Protein AF-A0A7S1TTM9-F1 (afdb_monomer_lite)

InterPro domains:
  IPR051961 Fungal Secondary Metabolite Dioxygenase [PTHR37563] (50-118)

Radius of gyration: 30.24 Å; chains: 1; bounding box: 105×33×77 Å

Foldseek 3Di:
DDDDDDDDDDDDDDDDDDDDPPPLPPPFPWDDDPPDIDTPDSQVPHDDDDDDDPPDDDDDDPPDDDDDDDDPDPDDDDDWDADDDDLQDDDCPPQVDFDWQVLVVPPDPVVSSRPRDDDCPVVLVVVQVVCVVVVHHRVVGTDPDPSQVPQDADPVRDDDD

Structure (mmCIF, N/CA/C/O backbone):
data_AF-A0A7S1TTM9-F1
#
_entry.id   AF-A0A7S1TTM9-F1
#
loop_
_atom_site.group_PDB
_atom_site.id
_atom_site.type_symbol
_atom_site.label_atom_id
_atom_site.label_alt_id
_atom_site.label_comp_id
_atom_site.label_asym_id
_atom_site.label_entity_id
_atom_site.label_seq_id
_atom_site.pdbx_PDB_ins_code
_atom_site.Cartn_x
_atom_site.Cartn_y
_atom_site.Cartn_z
_atom_site.occupancy
_atom_site.B_iso_or_equiv
_atom_site.auth_seq_id
_atom_site.auth_comp_id
_atom_site.auth_asym_id
_atom_site.auth_atom_id
_atom_site.pdbx_PDB_model_num
ATOM 1 N N . PRO A 1 1 ? -80.275 -12.929 53.225 1.00 68.44 1 PRO A N 1
ATOM 2 C CA . PRO A 1 1 ? -78.811 -13.013 53.046 1.00 68.44 1 PRO A CA 1
ATOM 3 C C . PRO A 1 1 ? -78.390 -12.108 51.892 1.00 68.44 1 PRO A C 1
ATOM 5 O O . PRO A 1 1 ? -78.822 -12.324 50.763 1.00 68.44 1 PRO A O 1
ATOM 8 N N . GLU A 1 2 ? -77.620 -11.072 52.197 1.00 61.22 2 GLU A N 1
ATOM 9 C CA . GLU A 1 2 ? -76.889 -10.329 51.171 1.00 61.22 2 GLU A CA 1
ATOM 10 C C . GLU A 1 2 ? -75.692 -11.190 50.722 1.00 61.22 2 GLU A C 1
ATOM 12 O O . GLU A 1 2 ? -75.196 -11.982 51.532 1.00 61.22 2 GLU A O 1
ATOM 17 N N . PRO A 1 3 ? -75.275 -11.132 49.446 1.00 71.00 3 PRO A N 1
ATOM 18 C CA . PRO A 1 3 ? -74.069 -11.820 49.002 1.00 71.00 3 PRO A CA 1
ATOM 19 C C . PRO A 1 3 ? -72.838 -11.159 49.631 1.00 71.00 3 PRO A C 1
ATOM 21 O O . PRO A 1 3 ? -72.759 -9.933 49.705 1.00 71.00 3 PRO A O 1
ATOM 24 N N . GLU A 1 4 ? -71.874 -11.966 50.069 1.00 72.56 4 GLU A N 1
ATOM 25 C CA . GLU A 1 4 ? -70.564 -11.450 50.472 1.00 72.56 4 GLU A CA 1
ATOM 26 C C . GLU A 1 4 ? -69.846 -10.872 49.236 1.00 72.56 4 GLU A C 1
ATOM 28 O O . GLU A 1 4 ? -69.983 -11.432 48.143 1.00 72.56 4 GLU A O 1
ATOM 33 N N . PRO A 1 5 ? -69.125 -9.741 49.363 1.00 76.06 5 PRO A N 1
ATOM 34 C CA . PRO A 1 5 ? -68.394 -9.161 48.243 1.00 76.06 5 PRO A CA 1
ATOM 35 C C . PRO A 1 5 ? -67.261 -10.096 47.804 1.00 76.06 5 PRO A C 1
ATOM 37 O O . PRO A 1 5 ? -66.549 -10.656 48.639 1.00 76.06 5 PRO A O 1
ATOM 40 N N . GLU A 1 6 ? -67.082 -10.247 46.492 1.00 76.81 6 GLU A N 1
ATOM 41 C CA . GLU A 1 6 ? -65.945 -10.989 45.941 1.00 76.81 6 GLU A CA 1
ATOM 42 C C . GLU A 1 6 ? -64.623 -10.297 46.336 1.00 76.81 6 GLU A C 1
ATOM 44 O O . GLU A 1 6 ? -64.571 -9.063 46.374 1.00 76.81 6 GLU A O 1
ATOM 49 N N . PRO A 1 7 ? -63.560 -11.057 46.663 1.00 79.19 7 PRO A N 1
ATOM 50 C CA . PRO A 1 7 ? -62.276 -10.474 47.033 1.00 79.19 7 PRO A CA 1
ATOM 51 C C . PRO A 1 7 ? -61.666 -9.716 45.849 1.00 79.19 7 PRO A C 1
ATOM 53 O O . PRO A 1 7 ? -61.678 -10.204 44.718 1.00 79.19 7 PRO A O 1
ATOM 56 N N . GLU A 1 8 ? -61.106 -8.535 46.116 1.00 78.94 8 GLU A N 1
ATOM 57 C CA . GLU A 1 8 ? -60.380 -7.770 45.099 1.00 78.94 8 GLU A CA 1
ATOM 58 C C . GLU A 1 8 ? -59.175 -8.580 44.576 1.00 78.94 8 GLU A C 1
ATOM 60 O O . GLU A 1 8 ? -58.522 -9.278 45.359 1.00 78.94 8 GLU A O 1
ATOM 65 N N . PRO A 1 9 ? -58.873 -8.523 43.264 1.00 80.25 9 PRO A N 1
ATOM 66 C CA . PRO A 1 9 ? -57.737 -9.242 42.699 1.00 80.25 9 PRO A CA 1
ATOM 67 C C . PRO A 1 9 ? -56.421 -8.711 43.276 1.00 80.25 9 PRO A C 1
ATOM 69 O O . PRO A 1 9 ? -56.233 -7.499 43.401 1.00 80.25 9 PRO A O 1
ATOM 72 N N . GLU A 1 10 ? -55.494 -9.617 43.595 1.00 80.94 10 GLU A N 1
ATOM 73 C CA . GLU A 1 10 ? -54.149 -9.233 44.032 1.00 80.94 10 GLU A CA 1
ATOM 74 C C . GLU A 1 10 ? -53.449 -8.394 42.943 1.00 80.94 10 GLU A C 1
ATOM 76 O O . GLU A 1 10 ? -53.606 -8.684 41.752 1.00 80.94 10 GLU A O 1
ATOM 81 N N . PRO A 1 11 ? -52.692 -7.344 43.317 1.00 81.25 11 PRO A N 1
ATOM 82 C CA . PRO A 1 11 ? -51.995 -6.506 42.349 1.00 81.25 11 PRO A CA 1
ATOM 83 C C . PRO A 1 11 ? -50.950 -7.322 41.580 1.00 81.25 11 PRO A C 1
ATOM 85 O O . PRO A 1 11 ? -50.212 -8.114 42.170 1.00 81.25 11 PRO A O 1
ATOM 88 N N . GLU A 1 12 ? -50.863 -7.103 40.266 1.00 82.75 12 GLU A N 1
ATOM 89 C CA . GLU A 1 12 ? -49.827 -7.729 39.441 1.00 82.75 12 GLU A CA 1
ATOM 90 C C . GLU A 1 12 ? -48.425 -7.356 39.965 1.00 82.75 12 GLU A C 1
ATOM 92 O O . GLU A 1 12 ? -48.208 -6.208 40.369 1.00 82.75 12 GLU A O 1
ATOM 97 N N . PRO A 1 13 ? -47.465 -8.301 39.986 1.00 82.19 13 PRO A N 1
ATOM 98 C CA . PRO A 1 13 ? -46.118 -8.025 40.469 1.00 82.19 13 PRO A CA 1
ATOM 99 C C . PRO A 1 13 ? -45.440 -6.964 39.596 1.00 82.19 13 PRO A C 1
ATOM 101 O O . PRO A 1 13 ? -45.492 -7.036 38.367 1.00 82.19 13 PRO A O 1
ATOM 104 N N . GLU A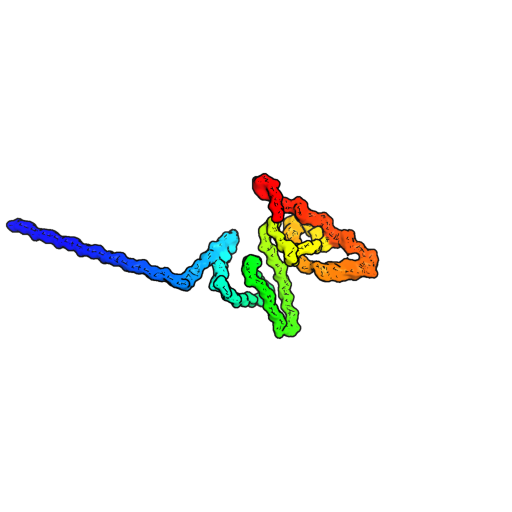 1 14 ? -44.774 -5.996 40.233 1.00 83.00 14 GLU A N 1
ATOM 105 C CA . GLU A 1 14 ? -44.004 -4.979 39.514 1.00 83.00 14 GLU A CA 1
ATOM 106 C C . GLU A 1 14 ? -42.938 -5.643 38.616 1.00 83.00 14 GLU A C 1
ATOM 108 O O . GLU A 1 14 ? -42.308 -6.623 39.033 1.00 83.00 14 GLU A O 1
ATOM 113 N N . PRO A 1 15 ? -42.723 -5.144 37.384 1.00 82.06 15 PRO A N 1
ATOM 114 C CA . PRO A 1 15 ? -41.737 -5.718 36.477 1.00 82.06 15 PRO A CA 1
ATOM 115 C C . PRO A 1 15 ? -40.327 -5.599 37.067 1.00 82.06 15 PRO A C 1
ATOM 117 O O . PRO A 1 15 ? -39.949 -4.544 37.579 1.00 82.06 15 PRO A O 1
ATOM 120 N N . GLU A 1 16 ? -39.535 -6.670 36.960 1.00 81.19 16 GLU A N 1
ATOM 121 C CA . GLU A 1 16 ? -38.135 -6.647 37.394 1.00 81.19 16 GLU A CA 1
ATOM 122 C C . GLU A 1 16 ? -37.363 -5.519 36.675 1.00 81.19 16 GLU A C 1
ATOM 124 O O . GLU A 1 16 ? -37.568 -5.303 35.475 1.00 81.19 16 GLU A O 1
ATOM 129 N N . PRO A 1 17 ? -36.477 -4.788 37.379 1.00 80.00 17 PRO A N 1
ATOM 130 C CA . PRO A 1 17 ? -35.718 -3.699 36.776 1.00 80.00 17 PRO A CA 1
ATOM 131 C C . PRO A 1 17 ? -34.806 -4.225 35.662 1.00 80.00 17 PRO A C 1
ATOM 133 O O . PRO A 1 17 ? -34.130 -5.242 35.830 1.00 80.00 17 PRO A O 1
ATOM 136 N N . GLU A 1 18 ? -34.751 -3.508 34.533 1.00 77.50 18 GLU A N 1
ATOM 137 C CA . GLU A 1 18 ? -33.845 -3.864 33.438 1.00 77.50 18 GLU A CA 1
ATOM 138 C C . GLU A 1 18 ? -32.383 -3.911 33.930 1.00 77.50 18 GLU A C 1
ATOM 140 O O . GLU A 1 18 ? -31.965 -3.048 34.710 1.00 77.50 18 GLU A O 1
ATOM 145 N N . PRO A 1 19 ? -31.585 -4.906 33.498 1.00 78.81 19 PRO A N 1
ATOM 146 C CA . PRO A 1 19 ? -30.208 -5.047 33.949 1.00 78.81 19 PRO A CA 1
ATOM 147 C C . PRO A 1 19 ? -29.342 -3.877 33.467 1.00 78.81 19 PRO A C 1
ATOM 149 O O . PRO A 1 19 ? -29.345 -3.535 32.283 1.00 78.81 19 PRO A O 1
ATOM 152 N N . ASP A 1 20 ? -28.555 -3.315 34.389 1.00 71.31 20 ASP A N 1
ATOM 153 C CA . ASP A 1 20 ? -27.622 -2.210 34.134 1.00 71.31 20 ASP A CA 1
ATOM 154 C C . ASP A 1 20 ? -26.726 -2.505 32.905 1.00 71.31 20 ASP A C 1
ATOM 156 O O . ASP A 1 20 ? -26.136 -3.593 32.821 1.00 71.31 20 ASP A O 1
ATOM 160 N N . PRO A 1 21 ? -26.590 -1.576 31.937 1.00 65.19 21 PRO A N 1
ATOM 161 C CA . PRO A 1 21 ? -25.805 -1.817 30.732 1.00 65.19 21 PRO A CA 1
ATOM 162 C C . PRO A 1 21 ? -24.316 -1.978 31.067 1.00 65.19 21 PRO A C 1
ATOM 164 O O . PRO A 1 21 ? -23.676 -1.047 31.556 1.00 65.19 21 PRO A O 1
ATOM 167 N N . ASP A 1 22 ? -23.748 -3.152 30.756 1.00 70.50 22 ASP A N 1
ATOM 168 C CA . ASP A 1 22 ? -22.344 -3.484 31.045 1.00 70.50 22 ASP A CA 1
ATOM 169 C C . ASP A 1 22 ? -21.385 -2.382 30.540 1.00 70.50 22 ASP A C 1
ATOM 171 O O . ASP A 1 22 ? -21.287 -2.164 29.327 1.00 70.50 22 ASP A O 1
ATOM 175 N N . PRO A 1 23 ? -20.607 -1.717 31.418 1.00 55.72 23 PRO A N 1
ATOM 176 C CA . PRO A 1 23 ? -19.653 -0.687 31.004 1.00 55.72 23 PRO A CA 1
ATOM 177 C C . PRO A 1 23 ? -18.505 -1.236 30.134 1.00 55.72 23 PRO A C 1
ATOM 179 O O . PRO A 1 23 ? -17.774 -0.458 29.517 1.00 55.72 23 PRO A O 1
ATOM 182 N N . ASN A 1 24 ? -18.343 -2.562 30.042 1.00 55.22 24 ASN A N 1
ATOM 183 C CA . ASN A 1 24 ? -17.426 -3.238 29.122 1.00 55.22 24 ASN A CA 1
ATOM 184 C C . ASN A 1 24 ? -18.083 -3.696 27.807 1.00 55.22 24 ASN A C 1
ATOM 186 O O . ASN A 1 24 ? -17.401 -4.338 26.996 1.00 55.22 24 ASN A O 1
ATOM 190 N N . ALA A 1 25 ? -19.337 -3.314 27.533 1.00 57.03 25 ALA A N 1
ATOM 191 C CA . ALA A 1 25 ? -20.037 -3.534 26.266 1.00 57.03 25 ALA A CA 1
ATOM 192 C C . ALA A 1 25 ? -19.438 -2.691 25.117 1.00 57.03 25 ALA A C 1
ATOM 194 O O . ALA A 1 25 ? -20.083 -1.829 24.516 1.00 57.03 25 ALA A O 1
ATOM 195 N N . ARG A 1 26 ? -18.165 -2.951 24.787 1.00 59.31 26 ARG A N 1
ATOM 196 C CA . ARG A 1 26 ? -17.429 -2.350 23.667 1.00 59.31 26 ARG A CA 1
ATOM 197 C C . ARG A 1 26 ? -18.239 -2.547 22.385 1.00 59.31 26 ARG A C 1
ATOM 199 O O . ARG A 1 26 ? -18.414 -3.682 21.937 1.00 59.31 26 ARG A O 1
ATOM 206 N N . ILE A 1 27 ? -18.712 -1.439 21.809 1.00 54.94 27 ILE A N 1
ATOM 207 C CA . ILE A 1 27 ? -19.613 -1.407 20.648 1.00 54.94 27 ILE A CA 1
ATOM 208 C C . ILE A 1 27 ? -19.019 -2.242 19.506 1.00 54.94 27 ILE A C 1
ATOM 210 O O . ILE A 1 27 ? -18.059 -1.835 18.847 1.00 54.94 27 ILE A O 1
ATOM 214 N N . ARG A 1 28 ? -19.603 -3.420 19.252 1.00 57.72 28 ARG A N 1
ATOM 215 C CA . ARG A 1 28 ? -19.193 -4.317 18.163 1.00 57.72 28 ARG A CA 1
ATOM 216 C C . ARG A 1 28 ? -19.752 -3.825 16.833 1.00 57.72 28 ARG A C 1
ATOM 218 O O . ARG A 1 28 ? -20.687 -4.411 16.288 1.00 57.72 28 ARG A O 1
ATOM 225 N N . ILE A 1 29 ? -19.171 -2.747 16.308 1.00 60.53 29 ILE A N 1
ATOM 226 C CA . ILE A 1 29 ? -19.452 -2.281 14.946 1.00 60.53 29 ILE A CA 1
ATOM 227 C C . ILE A 1 29 ? -19.057 -3.414 13.990 1.00 60.53 29 ILE A C 1
ATOM 229 O O . ILE A 1 29 ? -17.878 -3.663 13.758 1.00 60.53 29 ILE A O 1
ATOM 233 N N . THR A 1 30 ? -20.055 -4.136 13.491 1.00 61.00 30 THR A N 1
ATOM 234 C CA . THR A 1 30 ? -19.882 -5.221 12.525 1.00 61.00 30 THR A CA 1
ATOM 235 C C . THR A 1 30 ? -20.222 -4.670 11.149 1.00 61.00 30 THR A C 1
ATOM 237 O O . THR A 1 30 ? -21.324 -4.159 10.959 1.00 61.00 30 THR A O 1
ATOM 240 N N . VAL A 1 31 ? -19.311 -4.790 10.189 1.00 63.66 31 VAL A N 1
ATOM 241 C CA . VAL A 1 31 ? -19.575 -4.476 8.781 1.00 63.66 31 VAL A CA 1
ATOM 242 C C . VAL A 1 31 ? -19.585 -5.783 7.997 1.00 63.66 31 VAL A C 1
ATOM 244 O O . VAL A 1 31 ? -18.626 -6.547 8.064 1.00 63.66 31 VAL A O 1
ATOM 247 N N . ALA A 1 32 ? -20.666 -6.052 7.269 1.00 65.06 32 ALA A N 1
ATOM 248 C CA . ALA A 1 32 ? -20.710 -7.129 6.285 1.00 65.06 32 ALA A CA 1
ATOM 249 C C . ALA A 1 32 ? -20.288 -6.581 4.914 1.00 65.06 32 ALA A C 1
ATOM 251 O O . ALA A 1 32 ? -20.741 -5.507 4.514 1.00 65.06 32 ALA A O 1
ATOM 252 N N . VAL A 1 33 ? -19.422 -7.310 4.212 1.00 62.84 33 VAL A N 1
ATOM 253 C CA . VAL A 1 33 ? -18.993 -7.027 2.837 1.00 62.84 33 VAL A CA 1
ATOM 254 C C . VAL A 1 33 ? -19.021 -8.352 2.083 1.00 62.84 33 VAL A C 1
ATOM 256 O O . VAL A 1 33 ? -18.142 -9.190 2.272 1.00 62.84 33 VAL A O 1
ATOM 259 N N . ASP A 1 34 ? -20.063 -8.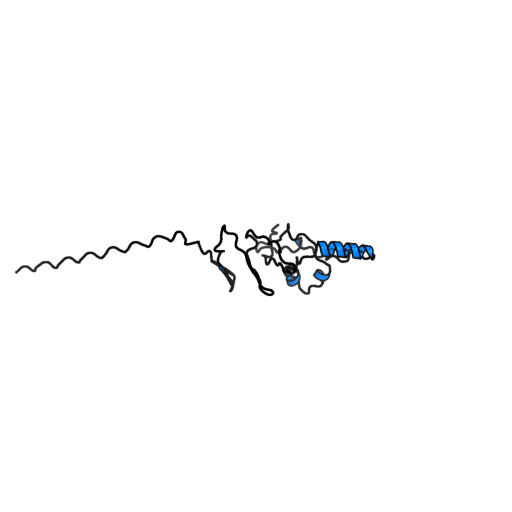560 1.280 1.00 82.81 34 ASP A N 1
ATOM 260 C CA . ASP A 1 34 ? -20.387 -9.860 0.682 1.00 82.81 34 ASP A CA 1
ATOM 261 C C . ASP A 1 34 ? -20.409 -10.967 1.766 1.00 82.81 34 ASP A C 1
ATOM 263 O O . ASP A 1 34 ? -21.000 -10.767 2.831 1.00 82.81 34 ASP A O 1
ATOM 267 N N . ASP A 1 35 ? -19.739 -12.103 1.550 1.00 82.19 35 ASP A N 1
ATOM 268 C CA . ASP A 1 35 ? -19.624 -13.193 2.536 1.00 82.19 35 ASP A CA 1
ATOM 269 C C . ASP A 1 35 ? -18.726 -12.856 3.753 1.00 82.19 35 ASP A C 1
ATOM 271 O O . ASP A 1 35 ? -18.616 -13.650 4.693 1.00 82.19 35 ASP A O 1
ATOM 275 N N . TRP A 1 36 ? -18.048 -11.700 3.764 1.00 62.28 36 TRP A N 1
ATOM 276 C CA . TRP A 1 36 ? -17.067 -11.345 4.794 1.00 62.28 36 TRP A CA 1
ATOM 277 C C . TRP A 1 36 ? -17.680 -10.523 5.926 1.00 62.28 36 TRP A C 1
ATOM 279 O O . TRP A 1 36 ? -18.135 -9.392 5.747 1.00 62.28 36 TRP A O 1
ATOM 289 N N . ARG A 1 37 ? -17.598 -11.063 7.145 1.00 69.44 37 ARG A N 1
ATOM 290 C CA . ARG A 1 37 ? -17.908 -10.353 8.390 1.00 69.44 37 ARG A CA 1
ATOM 291 C C . ARG A 1 37 ? -16.651 -9.668 8.935 1.00 69.44 37 ARG A C 1
ATOM 293 O O . ARG A 1 37 ? -15.714 -10.339 9.362 1.00 69.44 37 ARG A O 1
ATOM 300 N N . ILE A 1 38 ? -16.651 -8.338 8.965 1.00 62.91 38 ILE A N 1
ATOM 301 C CA . ILE A 1 38 ? -15.585 -7.508 9.536 1.00 62.91 38 ILE A CA 1
ATOM 302 C C . ILE A 1 38 ? -16.073 -6.941 10.875 1.00 62.91 38 ILE A C 1
ATOM 304 O O . ILE A 1 38 ? -16.779 -5.934 10.928 1.00 62.91 38 ILE A O 1
ATOM 308 N N . ASP A 1 39 ? -15.705 -7.599 11.973 1.00 66.44 39 ASP A N 1
ATOM 309 C CA . ASP A 1 39 ? -15.912 -7.081 13.328 1.00 66.44 39 ASP A CA 1
ATOM 310 C C . ASP A 1 39 ? -14.876 -5.998 13.668 1.00 66.44 39 ASP A C 1
ATOM 312 O O . ASP A 1 39 ? -13.673 -6.179 13.456 1.00 66.44 39 ASP A O 1
ATOM 316 N N . ALA A 1 40 ? -15.323 -4.880 14.245 1.00 64.12 40 ALA A N 1
ATOM 317 C CA . ALA A 1 40 ? -14.426 -3.833 14.718 1.00 64.12 40 ALA A CA 1
ATOM 318 C C . ALA A 1 40 ? -13.420 -4.362 15.751 1.00 64.12 40 ALA A C 1
ATOM 320 O O . ALA A 1 40 ? -13.747 -5.110 16.675 1.00 64.12 40 ALA A O 1
ATOM 321 N N . CYS A 1 41 ? -12.171 -3.923 15.594 1.00 63.34 41 CYS A N 1
ATOM 322 C CA . CYS A 1 41 ? -11.048 -4.317 16.431 1.00 63.34 41 CYS A CA 1
ATOM 323 C C . CYS A 1 41 ? -11.356 -4.087 17.922 1.00 63.34 41 CYS A C 1
ATOM 325 O O . CYS A 1 41 ? -11.467 -2.946 18.363 1.00 63.34 41 CYS A O 1
ATOM 327 N N . ARG A 1 42 ? -11.410 -5.158 18.729 1.00 64.31 42 ARG A N 1
ATOM 328 C CA . ARG A 1 42 ? -11.699 -5.084 20.181 1.00 64.31 42 ARG A CA 1
ATOM 329 C C . ARG A 1 42 ? -10.668 -4.307 21.016 1.00 64.31 42 ARG A C 1
ATOM 331 O O . ARG A 1 42 ? -10.824 -4.229 22.230 1.00 64.31 42 ARG A O 1
ATOM 338 N N . TRP A 1 43 ? -9.623 -3.786 20.378 1.00 63.25 43 TRP A N 1
ATOM 339 C CA . TRP A 1 43 ? -8.435 -3.143 20.941 1.00 63.25 43 TRP A CA 1
ATOM 340 C C . TRP A 1 43 ? -8.330 -1.662 20.522 1.00 63.25 43 TRP A C 1
ATOM 342 O O . TRP A 1 43 ? -7.234 -1.164 20.285 1.00 63.25 43 TRP A O 1
ATOM 352 N N . VAL A 1 44 ? -9.449 -0.940 20.374 1.00 66.12 44 VAL A N 1
ATOM 353 C CA . VAL A 1 44 ? -9.410 0.508 20.085 1.00 66.12 44 VAL A CA 1
ATOM 354 C C . VAL A 1 44 ? -8.678 1.239 21.220 1.00 66.12 44 VAL A C 1
ATOM 356 O O . VAL A 1 44 ? -9.188 1.317 22.333 1.00 66.12 44 VAL A O 1
ATOM 359 N N . GLY A 1 45 ? -7.478 1.749 20.929 1.00 67.50 45 GLY A N 1
ATOM 360 C CA . GLY A 1 45 ? -6.569 2.389 21.892 1.00 67.50 45 GLY A CA 1
ATOM 361 C C . GLY A 1 45 ? -5.398 1.508 22.359 1.00 67.50 45 GLY A C 1
ATOM 362 O O . GLY A 1 45 ? -4.362 2.044 22.747 1.00 67.50 45 GLY A O 1
ATOM 363 N N . ASP A 1 46 ? -5.510 0.181 22.250 1.00 75.88 46 ASP A N 1
ATOM 364 C CA . ASP A 1 46 ? -4.486 -0.783 22.673 1.00 75.88 46 ASP A CA 1
ATOM 365 C C . ASP A 1 46 ? -3.573 -1.209 21.502 1.00 75.88 46 ASP A C 1
ATOM 367 O O . ASP A 1 46 ? -4.009 -1.373 20.360 1.00 75.88 46 ASP A O 1
ATOM 371 N N . VAL A 1 47 ? -2.287 -1.472 21.772 1.00 80.75 47 VAL A N 1
ATOM 372 C CA . VAL A 1 47 ? -1.338 -1.945 20.743 1.00 80.75 47 VAL A CA 1
ATOM 373 C C . VAL A 1 47 ? -1.408 -3.468 20.592 1.00 80.75 47 VAL A C 1
ATOM 375 O O . VAL A 1 47 ? -0.678 -4.210 21.254 1.00 80.75 47 VAL A O 1
ATOM 378 N N . PHE A 1 48 ? -2.247 -3.944 19.672 1.00 83.06 48 PHE A N 1
ATOM 379 C CA . PHE A 1 48 ? -2.244 -5.349 19.256 1.00 83.06 48 PHE A CA 1
ATOM 380 C C . PHE A 1 48 ? -0.993 -5.704 18.428 1.00 83.06 48 PHE A C 1
ATOM 382 O O . PHE A 1 48 ? -0.493 -4.899 17.638 1.00 83.06 48 PHE A O 1
ATOM 389 N N . ARG A 1 49 ? -0.491 -6.937 18.580 1.00 86.75 49 ARG A N 1
ATOM 390 C CA . ARG A 1 49 ? 0.577 -7.508 17.746 1.00 86.75 49 ARG A CA 1
ATOM 391 C C . ARG A 1 49 ? 0.016 -8.673 16.941 1.00 86.75 49 ARG A C 1
ATOM 393 O O . ARG A 1 49 ? -0.240 -9.735 17.497 1.00 86.75 49 ARG A O 1
ATOM 400 N N . ALA A 1 50 ? -0.151 -8.471 15.639 1.00 86.69 50 ALA A N 1
ATOM 401 C CA . ALA A 1 50 ? -0.498 -9.551 14.728 1.00 86.69 50 ALA A CA 1
ATOM 402 C C . ALA A 1 50 ? 0.726 -10.447 14.484 1.00 86.69 50 ALA A C 1
ATOM 404 O O . ALA A 1 50 ? 1.770 -9.971 14.032 1.00 86.69 50 ALA A O 1
ATOM 405 N N . GLU A 1 51 ? 0.585 -11.740 14.766 1.00 87.62 51 GLU A N 1
ATOM 406 C CA . GLU A 1 51 ? 1.581 -12.766 14.458 1.00 87.62 51 GLU A CA 1
ATOM 407 C C . GLU A 1 51 ? 1.063 -13.659 13.327 1.00 87.62 51 GLU A C 1
ATOM 409 O O . GLU A 1 51 ? -0.116 -14.008 13.284 1.00 87.62 51 GLU A O 1
ATOM 414 N N . ALA A 1 52 ? 1.942 -14.015 12.389 1.00 87.00 52 ALA A N 1
ATOM 415 C CA . ALA A 1 52 ? 1.596 -14.807 11.216 1.00 87.00 52 ALA A CA 1
ATOM 416 C C . ALA A 1 52 ? 2.728 -15.778 10.866 1.00 87.00 52 ALA A C 1
ATOM 418 O O . ALA A 1 52 ? 3.901 -15.401 10.819 1.00 87.00 52 ALA A O 1
ATOM 419 N N . ARG A 1 53 ? 2.364 -17.034 10.592 1.00 87.69 53 ARG A N 1
ATOM 420 C CA . ARG A 1 53 ? 3.262 -18.035 9.999 1.00 87.69 53 ARG A CA 1
ATOM 421 C C . ARG A 1 53 ? 3.405 -17.809 8.491 1.00 87.69 53 ARG A C 1
ATOM 423 O O . ARG A 1 53 ? 2.556 -17.165 7.878 1.00 87.69 53 ARG A O 1
ATOM 430 N N . ALA A 1 54 ? 4.432 -18.394 7.875 1.00 87.44 54 ALA A N 1
ATOM 431 C CA . ALA A 1 54 ? 4.558 -18.405 6.417 1.00 87.44 54 ALA A CA 1
ATOM 432 C C . ALA A 1 54 ? 3.273 -18.950 5.755 1.00 87.44 54 ALA A C 1
ATOM 434 O O . ALA A 1 54 ? 2.721 -19.958 6.199 1.00 87.44 54 ALA A O 1
ATOM 435 N N . GLY A 1 55 ? 2.784 -18.254 4.725 1.00 87.12 55 GLY A N 1
ATOM 436 C CA . GLY A 1 55 ? 1.526 -18.569 4.038 1.00 87.12 55 GLY A CA 1
ATOM 437 C C . GLY A 1 55 ? 0.245 -18.069 4.724 1.00 87.12 55 GLY A C 1
ATOM 438 O O . GLY A 1 55 ? -0.822 -18.192 4.133 1.00 87.12 55 GLY A O 1
ATOM 439 N N . ALA A 1 56 ? 0.312 -17.490 5.929 1.00 87.94 56 ALA A N 1
ATOM 440 C CA . ALA A 1 56 ? -0.822 -16.790 6.535 1.00 87.94 56 ALA A CA 1
ATOM 441 C C . ALA A 1 56 ? -0.837 -15.303 6.136 1.00 87.94 56 ALA A C 1
ATOM 443 O O . ALA A 1 56 ? 0.216 -14.685 5.977 1.00 87.94 56 ALA A O 1
ATOM 444 N N . ALA A 1 57 ? -2.033 -14.724 6.019 1.00 86.12 57 ALA A N 1
ATOM 445 C CA . ALA A 1 57 ? -2.238 -13.301 5.754 1.00 86.12 57 ALA A CA 1
ATOM 446 C C . ALA A 1 57 ? -2.694 -12.564 7.023 1.00 86.12 57 ALA A C 1
ATOM 448 O O . ALA A 1 57 ? -3.447 -13.111 7.828 1.00 86.12 57 ALA A O 1
ATOM 449 N N . VAL A 1 58 ? -2.279 -11.303 7.170 1.00 88.00 58 VAL A N 1
ATOM 450 C CA . VAL A 1 58 ? -2.842 -10.365 8.152 1.00 88.00 58 VAL A CA 1
ATOM 451 C C . VAL A 1 58 ? -3.631 -9.322 7.372 1.00 88.00 58 VAL A C 1
ATOM 453 O O . VAL A 1 58 ? -3.040 -8.498 6.680 1.00 88.00 58 VAL A O 1
ATOM 456 N N . ILE A 1 59 ? -4.958 -9.379 7.467 1.00 86.94 59 ILE A N 1
ATOM 457 C CA . ILE A 1 59 ? -5.869 -8.420 6.831 1.00 86.94 59 ILE A CA 1
ATOM 458 C C . ILE A 1 59 ? -6.288 -7.400 7.892 1.00 86.94 59 ILE A C 1
ATOM 460 O O . ILE A 1 59 ? -6.660 -7.777 9.003 1.00 86.94 59 ILE A O 1
ATOM 464 N N . PHE A 1 60 ? -6.200 -6.113 7.565 1.00 84.25 60 PHE A N 1
ATOM 465 C CA . PHE A 1 60 ? -6.574 -5.006 8.443 1.00 84.25 60 PHE A CA 1
ATOM 466 C C . PHE A 1 60 ? -7.002 -3.794 7.606 1.00 84.25 60 PHE A C 1
ATOM 468 O O . PHE A 1 60 ? -6.629 -3.672 6.440 1.00 84.25 60 PHE A O 1
ATOM 475 N N . ASP A 1 61 ? -7.785 -2.891 8.196 1.00 84.88 61 ASP A N 1
ATOM 476 C CA . ASP A 1 61 ? -8.157 -1.631 7.550 1.00 84.88 61 ASP A CA 1
ATOM 477 C C . ASP A 1 61 ? -6.938 -0.697 7.511 1.00 84.88 61 ASP A C 1
ATOM 479 O O . ASP A 1 61 ? -6.360 -0.381 8.551 1.00 84.88 61 ASP A O 1
ATOM 483 N N . LEU A 1 62 ? -6.558 -0.234 6.317 1.00 81.38 62 LEU A N 1
ATOM 484 C CA . LEU A 1 62 ? -5.380 0.611 6.088 1.00 81.38 62 LEU A CA 1
ATOM 485 C C . LEU A 1 62 ? -5.388 1.915 6.916 1.00 81.38 62 LEU A C 1
ATOM 487 O O . LEU A 1 62 ? -4.329 2.485 7.176 1.00 81.38 62 LEU A O 1
ATOM 491 N N . ARG A 1 63 ? -6.568 2.370 7.361 1.00 77.62 63 ARG A N 1
ATOM 492 C CA . ARG A 1 63 ? -6.761 3.549 8.224 1.00 77.62 63 ARG A CA 1
ATOM 493 C C . ARG A 1 63 ? -6.380 3.296 9.687 1.00 77.62 63 ARG A C 1
ATOM 495 O O . ARG A 1 63 ? 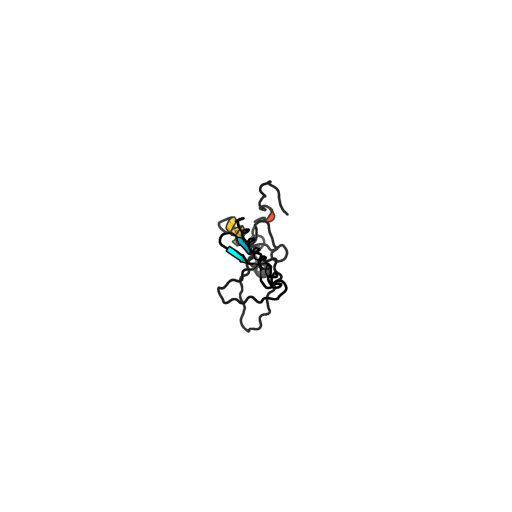-6.262 4.251 10.453 1.00 77.62 63 ARG A O 1
ATOM 502 N N . MET A 1 64 ? -6.199 2.040 10.101 1.00 82.31 64 MET A N 1
ATOM 503 C CA . MET A 1 64 ? -5.695 1.704 11.433 1.00 82.31 64 MET A CA 1
ATOM 504 C C . MET A 1 64 ? -4.234 2.140 11.565 1.00 82.31 64 MET A C 1
ATOM 506 O O . MET A 1 64 ? -3.404 1.849 10.701 1.00 82.31 64 MET A O 1
ATOM 510 N N . LEU A 1 65 ? -3.892 2.793 12.679 1.00 82.00 65 LEU A N 1
ATOM 511 C CA . LEU A 1 65 ? -2.509 3.152 12.982 1.00 82.00 65 LEU A CA 1
ATOM 512 C C . LEU A 1 65 ? -1.677 1.876 13.187 1.00 82.00 65 LEU A C 1
ATOM 514 O O . LEU A 1 65 ? -1.818 1.182 14.193 1.00 82.00 65 LEU A O 1
ATOM 518 N N . HIS A 1 66 ? -0.804 1.574 12.229 1.00 86.88 66 HIS A N 1
ATOM 519 C CA . HIS A 1 66 ? -0.006 0.352 12.187 1.00 86.88 66 HIS A CA 1
ATOM 520 C C . HIS A 1 66 ? 1.459 0.666 11.854 1.00 86.88 66 HIS A C 1
ATOM 522 O O . HIS A 1 66 ? 1.781 1.721 11.312 1.00 86.88 66 HIS A O 1
ATOM 528 N N . ARG A 1 67 ? 2.374 -0.252 12.193 1.00 85.44 67 ARG A N 1
ATOM 529 C CA . ARG A 1 67 ? 3.786 -0.189 11.781 1.00 85.44 67 ARG A CA 1
ATOM 530 C C . ARG A 1 67 ? 4.441 -1.564 11.807 1.00 85.44 67 ARG A C 1
ATOM 532 O O . ARG A 1 67 ? 4.077 -2.415 12.617 1.00 85.44 67 ARG A O 1
ATOM 539 N N . GLY A 1 68 ? 5.475 -1.752 10.991 1.00 87.06 68 GLY A N 1
ATOM 540 C CA . GLY A 1 68 ? 6.342 -2.924 11.086 1.00 87.06 68 GLY A CA 1
ATOM 541 C C . GLY A 1 68 ? 7.118 -2.949 12.409 1.00 87.06 68 GLY A C 1
ATOM 542 O O . GLY A 1 68 ? 7.791 -1.983 12.766 1.00 87.06 68 GLY A O 1
ATOM 543 N N . GLY A 1 69 ? 7.058 -4.066 13.137 1.00 87.00 69 GLY A N 1
ATOM 544 C CA . GLY A 1 69 ? 7.924 -4.302 14.297 1.00 87.00 69 GLY A CA 1
ATOM 545 C C . GLY A 1 69 ? 9.361 -4.631 13.877 1.00 87.00 69 GLY A C 1
ATOM 546 O O . GLY A 1 69 ? 9.573 -5.292 12.854 1.00 87.00 69 GLY A O 1
ATOM 547 N N . ALA A 1 70 ? 10.351 -4.216 14.672 1.00 87.69 70 ALA A N 1
ATOM 548 C CA . ALA A 1 70 ? 11.762 -4.526 14.428 1.00 87.69 70 ALA A CA 1
ATOM 549 C C . ALA A 1 70 ? 12.005 -6.046 14.346 1.00 87.69 70 ALA A C 1
ATOM 551 O O . ALA A 1 70 ? 11.496 -6.807 15.172 1.00 87.69 70 ALA A O 1
ATOM 552 N N . ASN A 1 71 ? 12.793 -6.493 13.365 1.00 90.31 71 ASN A N 1
ATOM 553 C CA . ASN A 1 71 ? 13.256 -7.878 13.311 1.00 90.31 71 ASN A CA 1
ATOM 554 C C . ASN A 1 71 ? 14.420 -8.055 14.298 1.00 90.31 71 ASN A C 1
ATOM 556 O O . ASN A 1 71 ? 15.425 -7.358 14.186 1.00 90.31 71 ASN A O 1
ATOM 560 N N . LYS A 1 72 ? 14.273 -8.972 15.259 1.00 90.94 72 LYS A N 1
ATOM 561 C CA . LYS A 1 72 ? 15.305 -9.317 16.254 1.00 90.94 72 LYS A CA 1
ATOM 562 C C . LYS A 1 72 ? 15.968 -10.679 15.996 1.00 90.94 72 LYS A C 1
ATOM 564 O O . LYS A 1 72 ? 16.727 -11.148 16.836 1.00 90.94 72 LYS A O 1
ATOM 569 N N . SER A 1 73 ? 15.656 -11.327 14.874 1.00 90.19 73 SER A N 1
ATOM 570 C CA . SER A 1 73 ? 16.228 -12.620 14.487 1.00 90.19 73 SER A CA 1
ATOM 571 C C . SER A 1 73 ? 17.361 -12.457 13.470 1.00 90.19 73 SER A C 1
ATOM 573 O O . SER A 1 73 ? 17.446 -11.445 12.777 1.00 90.19 73 SER A O 1
ATOM 575 N N . SER A 1 74 ? 18.198 -13.487 13.338 1.00 91.19 74 SER A N 1
ATOM 576 C CA . SER A 1 74 ? 19.207 -13.600 12.274 1.00 91.19 74 SER A CA 1
ATOM 577 C C . SER A 1 74 ? 18.617 -13.950 10.899 1.00 91.19 74 SER A C 1
ATOM 579 O O . SER A 1 74 ? 19.333 -13.920 9.900 1.00 91.19 74 SER A O 1
ATOM 581 N N . GLN A 1 75 ? 17.326 -14.285 10.823 1.00 88.50 75 GLN A N 1
ATOM 582 C CA . GLN A 1 75 ? 16.652 -14.645 9.577 1.00 88.50 75 GLN A CA 1
ATOM 583 C C . GLN A 1 75 ? 16.007 -13.417 8.926 1.00 88.50 75 GLN A C 1
ATOM 585 O O . GLN A 1 75 ? 15.545 -12.494 9.600 1.00 88.50 75 GLN A O 1
ATOM 590 N N . ARG A 1 76 ? 15.932 -13.403 7.590 1.00 86.44 76 ARG A N 1
ATOM 591 C CA . ARG A 1 76 ? 15.113 -12.413 6.875 1.00 86.44 76 ARG A CA 1
ATOM 592 C C . ARG A 1 76 ? 13.634 -12.685 7.163 1.00 86.44 76 ARG A C 1
ATOM 594 O O . ARG A 1 76 ? 13.217 -13.836 7.190 1.00 86.44 76 ARG A O 1
ATOM 601 N N . ARG A 1 77 ? 12.842 -11.620 7.312 1.00 84.38 77 ARG A N 1
ATOM 602 C CA . ARG A 1 77 ? 11.376 -11.679 7.407 1.00 84.38 77 ARG A CA 1
ATOM 603 C C . ARG A 1 77 ? 10.765 -11.210 6.076 1.00 84.38 77 ARG A C 1
ATOM 605 O O . ARG A 1 77 ? 10.414 -10.034 5.984 1.00 84.38 77 ARG A O 1
ATOM 612 N N . PRO A 1 78 ? 10.708 -12.061 5.031 1.00 86.38 78 PRO A N 1
ATOM 613 C CA . PRO A 1 78 ? 10.015 -11.718 3.795 1.00 86.38 78 PRO A CA 1
ATOM 614 C C . PRO A 1 78 ? 8.520 -11.547 4.082 1.00 86.38 78 PRO A C 1
ATOM 616 O O . PRO A 1 78 ? 7.931 -12.319 4.837 1.00 86.38 78 PRO A O 1
ATOM 619 N N . MET A 1 79 ? 7.919 -10.515 3.502 1.00 85.44 79 MET A N 1
ATOM 620 C CA . MET A 1 79 ? 6.501 -10.188 3.642 1.00 85.44 79 MET A CA 1
ATOM 621 C C . MET A 1 79 ? 6.033 -9.624 2.304 1.00 85.44 79 MET A C 1
ATOM 623 O O . MET A 1 79 ? 6.730 -8.794 1.726 1.00 85.44 79 MET A O 1
ATOM 627 N N . MET A 1 80 ? 4.863 -10.044 1.831 1.00 83.69 80 MET A N 1
ATOM 628 C CA . MET A 1 80 ? 4.182 -9.384 0.720 1.00 83.69 80 MET A CA 1
ATOM 629 C C . MET A 1 80 ? 3.175 -8.397 1.310 1.00 83.69 80 MET A C 1
ATOM 631 O O . MET A 1 80 ? 2.335 -8.795 2.116 1.00 83.69 80 MET A O 1
ATOM 635 N N . TYR A 1 81 ? 3.275 -7.123 0.935 1.00 82.19 81 TYR A N 1
ATOM 636 C CA . TYR A 1 81 ? 2.319 -6.087 1.322 1.00 82.19 81 TYR A CA 1
ATOM 637 C C . TYR A 1 81 ? 1.418 -5.773 0.125 1.00 82.19 81 TYR A C 1
ATOM 639 O O . TYR A 1 81 ? 1.906 -5.620 -0.994 1.00 82.19 81 TYR A O 1
ATOM 647 N N . LEU A 1 82 ? 0.107 -5.722 0.353 1.00 80.25 82 LEU A N 1
ATOM 648 C CA . LEU A 1 82 ? -0.912 -5.484 -0.668 1.00 80.25 82 LEU A CA 1
ATOM 649 C C . LEU A 1 82 ? -2.009 -4.605 -0.068 1.00 80.25 82 LEU A C 1
ATOM 651 O O . LEU A 1 82 ? -2.651 -5.001 0.903 1.00 80.25 82 LEU A O 1
ATOM 655 N N . SER A 1 83 ? -2.252 -3.445 -0.673 1.00 81.19 83 SER A N 1
ATOM 656 C CA . SER A 1 83 ? -3.374 -2.575 -0.317 1.00 81.19 83 SER A CA 1
ATOM 657 C C . SER A 1 83 ? -4.526 -2.811 -1.289 1.00 81.19 83 SER A C 1
ATOM 659 O O . SER A 1 83 ? -4.552 -2.214 -2.364 1.00 81.19 83 SER A O 1
ATOM 661 N N . TYR A 1 84 ? -5.489 -3.663 -0.924 1.00 78.38 84 TYR A N 1
ATOM 662 C CA . TYR A 1 84 ? -6.754 -3.738 -1.659 1.00 78.38 84 TYR A CA 1
ATOM 663 C C . TYR A 1 84 ? -7.636 -2.551 -1.262 1.00 78.38 84 TYR A C 1
ATOM 665 O O . TYR A 1 84 ? -7.917 -2.339 -0.083 1.00 78.38 84 TYR A O 1
ATOM 673 N N . VAL A 1 85 ? -8.000 -1.727 -2.242 1.00 78.62 85 VAL A N 1
ATOM 674 C CA . VAL A 1 85 ? -8.567 -0.387 -2.038 1.00 78.62 85 VAL A CA 1
ATOM 675 C C . VAL A 1 85 ? -9.616 -0.085 -3.100 1.00 78.62 85 VAL A C 1
ATOM 677 O O . VAL A 1 85 ? -9.602 -0.669 -4.183 1.00 78.62 85 VAL A O 1
ATOM 680 N N . HIS A 1 86 ? -10.520 0.855 -2.816 1.00 71.81 86 HIS A N 1
ATOM 681 C CA . HIS A 1 86 ? -11.445 1.333 -3.838 1.00 71.81 86 HIS A CA 1
ATOM 682 C C . HIS A 1 86 ? -10.705 1.981 -5.010 1.00 71.81 86 HIS A C 1
ATOM 684 O O . HIS A 1 86 ? -9.716 2.685 -4.834 1.00 71.81 86 HIS A O 1
ATOM 690 N N . GLU A 1 87 ? -11.277 1.806 -6.197 1.00 67.06 87 GLU A N 1
ATOM 691 C CA . GLU A 1 87 ? -10.747 2.234 -7.492 1.00 67.06 87 GLU A CA 1
ATOM 692 C C . GLU A 1 87 ? -10.236 3.690 -7.546 1.00 67.06 87 GLU A C 1
ATOM 694 O O . GLU A 1 87 ? -9.213 3.991 -8.164 1.00 67.06 87 GLU A O 1
ATOM 699 N N . TRP A 1 88 ? -10.956 4.602 -6.891 1.00 67.00 88 TRP A N 1
ATOM 700 C CA . TRP A 1 88 ? -10.667 6.036 -6.855 1.00 67.00 88 TRP A CA 1
ATOM 701 C C . TRP A 1 88 ? -9.581 6.420 -5.838 1.00 67.00 88 TRP A C 1
ATOM 703 O O . TRP A 1 88 ? -9.140 7.569 -5.831 1.00 67.00 88 TRP A O 1
ATOM 713 N N . TRP A 1 89 ? -9.157 5.502 -4.966 1.00 71.62 89 TRP A N 1
ATOM 714 C CA . TRP A 1 89 ? -8.188 5.773 -3.909 1.00 71.62 89 TRP A CA 1
ATOM 715 C C . TRP A 1 89 ? -6.758 5.455 -4.359 1.00 71.62 89 TRP A C 1
ATOM 717 O O . TRP A 1 89 ? -6.476 4.424 -4.973 1.00 71.62 89 TRP A O 1
ATOM 727 N N . VAL A 1 90 ? -5.825 6.353 -4.040 1.00 70.31 90 VAL A N 1
ATOM 728 C CA . VAL A 1 90 ? -4.410 6.228 -4.401 1.00 70.31 90 VAL A CA 1
ATOM 729 C C . VAL A 1 90 ? -3.542 6.701 -3.246 1.00 70.31 90 VAL A C 1
ATOM 731 O O . VAL A 1 90 ? -3.619 7.866 -2.854 1.00 70.31 90 VAL A O 1
ATOM 734 N N . ASP A 1 91 ? -2.645 5.835 -2.776 1.00 72.12 91 ASP A N 1
ATOM 735 C CA . ASP A 1 91 ? -1.582 6.243 -1.864 1.00 72.12 91 ASP A CA 1
ATOM 736 C C . ASP A 1 91 ? -0.506 7.040 -2.618 1.00 72.12 91 ASP A C 1
ATOM 738 O O . ASP A 1 91 ? 0.435 6.489 -3.192 1.00 72.12 91 ASP A O 1
ATOM 742 N N . ARG A 1 92 ? -0.661 8.366 -2.641 1.00 68.12 92 ARG A N 1
ATOM 743 C CA . ARG A 1 92 ? 0.319 9.284 -3.247 1.00 68.12 92 ARG A CA 1
ATOM 744 C C . ARG A 1 92 ? 1.568 9.486 -2.377 1.00 68.12 92 ARG A C 1
ATOM 746 O O . ARG A 1 92 ? 2.497 10.150 -2.828 1.00 68.12 92 ARG A O 1
ATOM 753 N N . VAL A 1 93 ? 1.601 8.939 -1.160 1.00 69.38 93 VAL A N 1
ATOM 754 C CA . VAL A 1 93 ? 2.731 9.073 -0.230 1.00 69.38 93 VAL A CA 1
ATOM 755 C C . VAL A 1 93 ? 3.644 7.857 -0.344 1.00 69.38 93 VAL A C 1
ATOM 757 O O . VAL A 1 93 ? 4.820 8.015 -0.656 1.00 69.38 93 VAL A O 1
ATOM 760 N N . ASN A 1 94 ? 3.095 6.656 -0.160 1.00 67.50 94 ASN A N 1
ATOM 761 C CA . ASN A 1 94 ? 3.861 5.409 -0.156 1.00 67.50 94 ASN A CA 1
ATOM 762 C C . ASN A 1 94 ? 4.090 4.829 -1.562 1.00 67.50 94 ASN A C 1
ATOM 764 O O . ASN A 1 94 ? 5.044 4.082 -1.751 1.00 67.50 94 ASN A O 1
ATOM 768 N N . PHE A 1 95 ? 3.239 5.152 -2.547 1.00 69.56 95 PHE A N 1
ATOM 769 C CA . PHE A 1 95 ? 3.245 4.497 -3.862 1.00 69.56 95 PHE A CA 1
ATOM 770 C C . PHE A 1 95 ? 3.064 5.479 -5.041 1.00 69.56 95 PHE A C 1
ATOM 772 O O . PHE A 1 95 ? 2.156 5.331 -5.871 1.00 69.56 95 PHE A O 1
ATOM 779 N N . ASN A 1 96 ? 3.931 6.495 -5.123 1.00 61.84 96 ASN A N 1
ATOM 780 C CA . ASN A 1 96 ? 3.908 7.513 -6.188 1.00 61.84 96 ASN A CA 1
ATOM 781 C C . ASN A 1 96 ? 4.670 7.132 -7.479 1.00 61.84 96 ASN A C 1
ATOM 783 O O . ASN A 1 96 ? 4.671 7.906 -8.438 1.00 61.84 96 ASN A O 1
ATOM 787 N N . ASP A 1 97 ? 5.272 5.943 -7.526 1.00 63.16 97 ASP A N 1
ATOM 788 C CA . ASP A 1 97 ? 6.242 5.556 -8.551 1.00 63.16 97 ASP A CA 1
ATOM 789 C C . ASP A 1 97 ? 5.672 4.941 -9.837 1.00 63.16 97 ASP A C 1
ATOM 791 O O . ASP A 1 97 ? 4.586 4.352 -9.888 1.00 63.16 97 ASP A O 1
ATOM 795 N N . LYS A 1 98 ? 6.466 5.053 -10.909 1.00 65.38 98 LYS A N 1
ATOM 796 C CA . LYS A 1 98 ? 6.189 4.429 -12.208 1.00 65.38 98 LYS A CA 1
ATOM 797 C C . LYS A 1 98 ? 6.336 2.908 -12.140 1.00 65.38 98 LYS A C 1
ATOM 799 O O . LYS A 1 98 ? 7.167 2.375 -11.412 1.00 65.38 98 LYS A O 1
ATOM 804 N N . GLN A 1 99 ? 5.552 2.218 -12.964 1.00 71.88 99 GLN A N 1
ATOM 805 C CA . GLN A 1 99 ? 5.701 0.784 -13.207 1.00 71.88 99 GLN A CA 1
ATOM 806 C C . GLN A 1 99 ? 6.693 0.537 -14.361 1.00 71.88 99 GLN A C 1
ATOM 808 O O . GLN A 1 99 ? 6.820 1.366 -15.269 1.00 71.88 99 GLN A O 1
ATOM 813 N N . THR A 1 100 ? 7.375 -0.609 -14.340 1.00 72.31 100 THR A N 1
ATOM 814 C CA . THR A 1 100 ? 8.281 -1.054 -15.415 1.00 72.31 100 THR A CA 1
ATOM 815 C C . THR A 1 100 ? 7.507 -1.390 -16.698 1.00 72.31 100 THR A C 1
ATOM 817 O O . THR A 1 100 ? 6.296 -1.617 -16.655 1.00 72.31 100 THR A O 1
ATOM 820 N N . ARG A 1 101 ? 8.178 -1.456 -17.860 1.00 75.19 101 ARG A N 1
ATOM 821 C CA . ARG A 1 101 ? 7.516 -1.762 -19.147 1.00 75.19 101 ARG A CA 1
ATOM 822 C C . ARG A 1 101 ? 6.712 -3.063 -19.158 1.00 75.19 101 ARG A C 1
ATOM 824 O O . ARG A 1 101 ? 5.662 -3.080 -19.784 1.00 75.19 101 ARG A O 1
ATOM 831 N N . ASN A 1 102 ? 7.114 -4.090 -18.408 1.00 73.75 102 ASN A N 1
ATOM 832 C CA . ASN A 1 102 ? 6.388 -5.366 -18.320 1.00 73.75 102 ASN A CA 1
ATOM 833 C C . ASN A 1 102 ? 4.940 -5.212 -17.794 1.00 73.75 102 ASN A C 1
ATOM 835 O O . ASN A 1 102 ? 4.106 -6.093 -17.988 1.00 73.75 102 ASN A O 1
ATOM 839 N N . PHE A 1 103 ? 4.614 -4.088 -17.146 1.00 74.75 103 PHE A N 1
ATOM 840 C CA . PHE A 1 103 ? 3.243 -3.725 -16.780 1.00 74.75 103 PHE A CA 1
ATOM 841 C C . PHE A 1 103 ? 2.344 -3.473 -18.006 1.00 74.75 103 PHE A C 1
ATOM 843 O O . PHE A 1 103 ? 1.136 -3.707 -17.944 1.00 74.75 103 PHE A O 1
ATOM 850 N N . ASP A 1 104 ? 2.910 -3.038 -19.138 1.00 79.00 104 ASP A N 1
ATOM 851 C CA . ASP A 1 104 ? 2.169 -2.870 -20.391 1.00 79.00 104 ASP A CA 1
ATOM 852 C C . ASP A 1 104 ? 1.804 -4.216 -21.045 1.00 79.00 104 ASP A C 1
ATOM 854 O O . ASP A 1 104 ? 0.790 -4.275 -21.744 1.00 79.00 104 ASP A O 1
ATOM 858 N N . ASP A 1 105 ? 2.524 -5.298 -20.734 1.00 82.62 105 ASP A N 1
ATOM 859 C CA . ASP A 1 105 ? 2.271 -6.652 -21.255 1.00 82.62 105 ASP A CA 1
ATOM 860 C C . ASP A 1 105 ? 1.157 -7.407 -20.494 1.00 82.62 105 ASP A C 1
ATOM 862 O O . ASP A 1 105 ? 0.714 -8.474 -20.923 1.00 82.62 105 ASP A O 1
ATOM 866 N N . LEU A 1 106 ? 0.660 -6.864 -19.372 1.00 80.25 106 LEU A N 1
ATOM 867 C CA . LEU A 1 106 ? -0.470 -7.443 -18.636 1.00 80.25 106 LEU A CA 1
ATOM 868 C C . LEU A 1 106 ? -1.728 -7.495 -19.523 1.00 80.25 106 LEU A C 1
ATOM 870 O O . LEU A 1 106 ? -2.197 -6.472 -20.022 1.00 80.25 106 LEU A O 1
ATOM 874 N N . ALA A 1 107 ? -2.299 -8.691 -19.680 1.00 78.19 107 ALA A N 1
ATOM 875 C CA . ALA A 1 107 ? -3.280 -8.994 -20.725 1.00 78.19 107 ALA A CA 1
ATOM 876 C C . ALA A 1 107 ? -4.625 -8.242 -20.636 1.00 78.19 107 ALA A C 1
ATOM 878 O O . ALA A 1 107 ? -5.356 -8.209 -21.624 1.00 78.19 107 ALA A O 1
ATOM 879 N N . SER A 1 108 ? -4.974 -7.646 -19.488 1.00 79.38 108 SER A N 1
ATOM 880 C CA . SER A 1 108 ? -6.254 -6.949 -19.305 1.00 79.38 108 SER A CA 1
ATOM 881 C C . SER A 1 108 ? -6.116 -5.623 -18.531 1.00 79.38 108 SER A C 1
ATOM 883 O O . SER A 1 108 ? -5.221 -5.489 -17.685 1.00 79.38 108 SER A O 1
ATOM 885 N N . PRO A 1 109 ? -6.992 -4.624 -18.778 1.00 70.62 109 PRO A N 1
ATOM 886 C CA . PRO A 1 109 ? -7.025 -3.379 -18.004 1.00 70.62 109 PRO A CA 1
ATOM 887 C C . PRO A 1 109 ? -7.276 -3.599 -16.507 1.00 70.62 109 PRO A C 1
ATOM 889 O O . PRO A 1 109 ? -6.758 -2.851 -15.680 1.00 70.62 109 PRO A O 1
ATOM 892 N N . GLU A 1 110 ? -8.040 -4.630 -16.154 1.00 68.69 110 GLU A N 1
ATOM 893 C CA . GLU A 1 110 ? -8.391 -5.001 -14.781 1.00 68.69 110 GLU A CA 1
ATOM 894 C C . GLU A 1 110 ? -7.153 -5.522 -14.048 1.00 68.69 110 GLU A C 1
ATOM 896 O O . GLU A 1 110 ? -6.854 -5.056 -12.951 1.00 68.69 110 GLU A O 1
ATOM 901 N N . MET A 1 111 ? -6.360 -6.389 -14.690 1.00 73.38 111 MET A N 1
ATOM 902 C CA . MET A 1 111 ? -5.082 -6.857 -14.140 1.00 73.38 111 MET A CA 1
ATOM 903 C C . MET A 1 111 ? -4.077 -5.714 -13.953 1.00 73.38 111 MET A C 1
ATOM 905 O O . MET A 1 111 ? -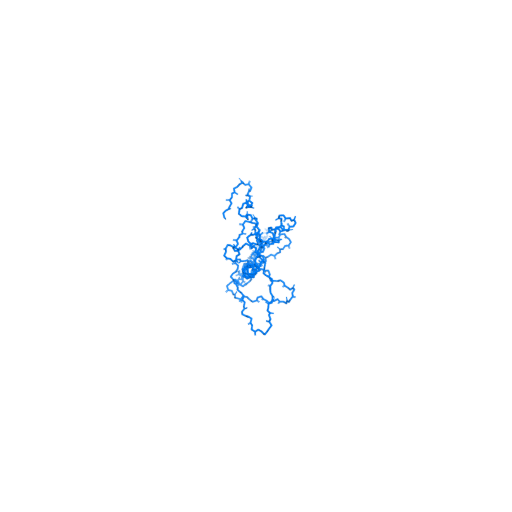3.380 -5.681 -12.941 1.00 73.38 111 MET A O 1
ATOM 909 N N . LYS A 1 112 ? -4.034 -4.735 -14.869 1.00 72.56 112 LYS A N 1
ATOM 910 C CA . LYS A 1 112 ? -3.214 -3.518 -14.700 1.00 72.56 112 LYS A CA 1
ATOM 911 C C . LYS A 1 112 ? -3.670 -2.690 -13.497 1.00 72.56 112 LYS A C 1
ATOM 913 O O . LYS A 1 112 ? -2.842 -2.244 -12.708 1.00 72.56 112 LYS A O 1
ATOM 918 N N . LYS A 1 113 ? -4.980 -2.504 -13.326 1.00 69.62 113 LYS A N 1
ATOM 919 C CA . LYS A 1 113 ? -5.560 -1.772 -12.188 1.00 69.62 113 LYS A CA 1
ATOM 920 C C . LYS A 1 113 ? -5.360 -2.507 -10.851 1.00 69.62 113 LYS A C 1
ATOM 922 O O . LYS A 1 113 ? -5.143 -1.846 -9.842 1.00 69.62 113 LYS A O 1
ATOM 927 N N . LEU A 1 114 ? -5.369 -3.843 -10.848 1.00 69.81 114 LEU A N 1
ATOM 928 C CA . LEU A 1 114 ? -5.144 -4.676 -9.659 1.00 69.81 114 LEU A CA 1
ATOM 929 C C . LEU A 1 114 ? -3.664 -4.759 -9.242 1.00 69.81 114 LEU A C 1
ATOM 931 O O . LEU A 1 114 ? -3.370 -4.780 -8.050 1.00 69.81 114 LEU A O 1
ATOM 935 N N . LEU A 1 115 ? -2.736 -4.823 -10.205 1.00 71.56 115 LEU A N 1
ATOM 936 C CA . LEU A 1 115 ? -1.305 -5.049 -9.950 1.00 71.56 115 LEU A CA 1
ATOM 937 C C . LEU A 1 115 ? -0.443 -3.780 -9.943 1.00 71.56 115 LEU A C 1
ATOM 939 O O . LEU A 1 115 ? 0.767 -3.873 -9.735 1.00 71.56 115 LEU A O 1
ATOM 943 N N . SER A 1 116 ? -1.017 -2.593 -10.151 1.00 63.72 116 SER A N 1
ATOM 944 C CA . SER A 1 116 ? -0.251 -1.358 -9.977 1.00 63.72 116 SER A CA 1
ATOM 945 C C . SER A 1 116 ? 0.193 -1.222 -8.516 1.00 63.72 116 SER A C 1
ATOM 947 O O . SER A 1 116 ? -0.670 -1.191 -7.637 1.00 63.72 116 SER A O 1
ATOM 949 N N . ARG A 1 117 ? 1.506 -1.039 -8.286 1.00 61.59 117 ARG A N 1
ATOM 950 C CA . ARG A 1 117 ? 2.170 -0.875 -6.967 1.00 61.59 117 ARG A CA 1
ATOM 951 C C . ARG A 1 117 ? 2.527 -2.180 -6.232 1.00 61.59 117 ARG A C 1
ATOM 953 O O . ARG A 1 117 ? 2.245 -2.336 -5.046 1.00 61.59 117 ARG A O 1
ATOM 960 N N . GLN A 1 118 ? 3.235 -3.085 -6.905 1.00 54.94 118 GLN A N 1
ATOM 961 C CA . GLN A 1 118 ? 4.261 -3.880 -6.211 1.00 54.94 118 GLN A CA 1
ATOM 962 C C . GLN A 1 118 ? 5.530 -3.021 -6.024 1.00 54.94 118 GLN A C 1
ATOM 964 O O . GLN A 1 118 ? 5.758 -2.082 -6.787 1.00 54.94 118 GLN A O 1
ATOM 969 N N . ASP A 1 119 ? 6.325 -3.319 -4.993 1.00 46.12 119 ASP A N 1
ATOM 970 C CA . ASP A 1 119 ? 7.531 -2.561 -4.624 1.00 46.12 119 ASP A CA 1
ATOM 971 C C . ASP A 1 119 ? 8.627 -2.688 -5.695 1.00 46.12 119 ASP A C 1
ATOM 973 O O . ASP A 1 119 ? 9.236 -3.748 -5.855 1.00 46.12 119 ASP A O 1
ATOM 977 N N . THR A 1 120 ? 8.856 -1.610 -6.451 1.00 52.72 120 THR A N 1
ATOM 978 C CA . THR A 1 120 ? 9.872 -1.581 -7.511 1.00 52.72 120 THR A CA 1
ATOM 979 C C . THR A 1 120 ? 10.857 -0.423 -7.427 1.00 52.72 120 THR A C 1
ATOM 981 O O . THR A 1 120 ? 11.937 -0.576 -7.982 1.00 52.72 120 THR A O 1
ATOM 984 N N . ARG A 1 121 ? 10.562 0.713 -6.771 1.00 53.72 121 ARG A N 1
ATOM 985 C CA . ARG A 1 121 ? 11.271 1.988 -7.030 1.00 53.72 121 ARG A CA 1
ATOM 986 C C . ARG A 1 121 ? 12.797 1.879 -6.976 1.00 53.72 121 ARG A C 1
ATOM 988 O O . ARG A 1 121 ? 13.439 2.014 -8.009 1.00 53.72 121 ARG A O 1
ATOM 995 N N . THR A 1 122 ? 13.384 1.622 -5.809 1.00 54.28 122 THR A N 1
ATOM 996 C CA . THR A 1 122 ? 14.851 1.626 -5.649 1.00 54.28 122 THR A CA 1
ATOM 997 C C . THR A 1 122 ? 15.521 0.465 -6.389 1.00 54.28 122 THR A C 1
ATOM 999 O O . THR A 1 122 ? 16.649 0.597 -6.856 1.00 54.28 122 THR A O 1
ATOM 1002 N N . TYR A 1 123 ? 14.821 -0.661 -6.557 1.00 58.59 123 TYR A N 1
ATOM 1003 C CA . TYR A 1 123 ? 15.284 -1.761 -7.406 1.00 58.59 123 TYR A CA 1
ATOM 1004 C C . TYR A 1 123 ? 15.342 -1.341 -8.883 1.00 58.59 123 TYR A C 1
ATOM 1006 O O . TYR A 1 123 ? 16.344 -1.586 -9.549 1.00 58.59 123 TYR A O 1
ATOM 1014 N N . THR A 1 124 ? 14.312 -0.650 -9.373 1.00 65.56 124 THR A N 1
ATOM 1015 C CA . THR A 1 124 ? 14.242 -0.075 -10.717 1.00 65.56 124 THR A CA 1
ATOM 1016 C C . THR A 1 124 ? 15.265 1.040 -10.896 1.00 65.56 124 THR A C 1
ATOM 1018 O O . THR A 1 124 ? 15.998 0.978 -11.865 1.00 65.56 124 THR A O 1
ATOM 1021 N N . GLU A 1 125 ? 15.420 1.990 -9.971 1.00 71.00 125 GLU A N 1
ATOM 1022 C CA . GLU A 1 125 ? 16.435 3.056 -10.062 1.00 71.00 125 GLU A CA 1
ATOM 1023 C C . GLU A 1 125 ? 17.863 2.477 -10.184 1.00 71.00 125 GLU A C 1
ATOM 1025 O O . GLU A 1 125 ? 18.655 2.951 -10.999 1.00 71.00 125 GLU A O 1
ATOM 1030 N N . LEU A 1 126 ? 18.179 1.399 -9.452 1.00 77.50 126 LEU A N 1
ATOM 1031 C CA . LEU A 1 126 ? 19.448 0.670 -9.593 1.00 77.50 126 LEU A CA 1
ATOM 1032 C C . LEU A 1 126 ? 19.550 -0.101 -10.922 1.00 77.50 126 LEU A C 1
ATOM 1034 O O . LEU A 1 126 ? 20.604 -0.091 -11.556 1.00 77.50 126 LEU A O 1
ATOM 1038 N N . LEU A 1 127 ? 18.470 -0.756 -11.360 1.00 74.81 127 LEU A N 1
ATOM 1039 C CA . LEU A 1 127 ? 18.424 -1.509 -12.619 1.00 74.81 127 LEU A CA 1
ATOM 1040 C C . LEU A 1 127 ? 18.518 -0.586 -13.847 1.00 74.81 127 LEU A C 1
ATOM 1042 O O . LEU A 1 127 ? 19.171 -0.932 -14.825 1.00 74.81 127 LEU A O 1
ATOM 1046 N N . GLU A 1 128 ? 17.896 0.591 -13.790 1.00 83.69 128 GLU A N 1
ATOM 1047 C CA . GLU A 1 128 ? 17.933 1.636 -14.814 1.00 83.69 128 GLU A CA 1
ATOM 1048 C C . GLU A 1 128 ? 19.321 2.286 -14.888 1.00 83.69 128 GLU A C 1
ATOM 1050 O O . GLU A 1 128 ? 19.836 2.483 -15.988 1.00 83.69 128 GLU A O 1
ATOM 1055 N N . ALA A 1 129 ? 19.974 2.541 -13.748 1.00 86.00 129 ALA A N 1
ATOM 1056 C CA . ALA A 1 129 ? 21.358 3.018 -13.714 1.00 86.00 129 ALA A CA 1
ATOM 1057 C C . ALA A 1 129 ? 22.342 1.992 -14.313 1.00 86.00 129 ALA A C 1
ATOM 1059 O O . ALA A 1 129 ? 23.177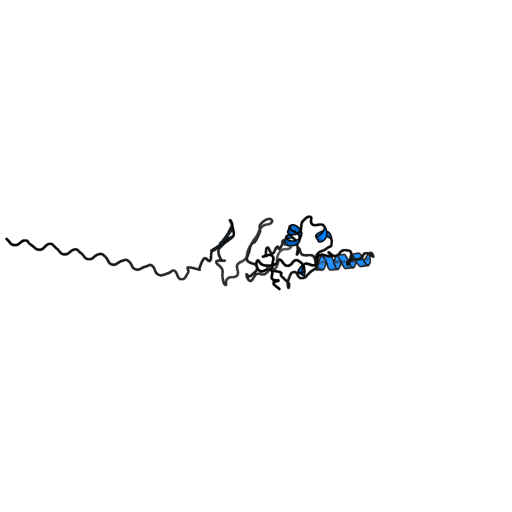 2.349 -15.147 1.00 86.00 129 ALA A O 1
ATOM 1060 N N . GLU A 1 130 ? 22.208 0.712 -13.953 1.00 91.50 130 GLU A N 1
ATOM 1061 C CA . GLU A 1 130 ? 23.004 -0.381 -14.528 1.00 91.50 130 GLU A CA 1
ATOM 1062 C C . GLU A 1 130 ? 22.716 -0.567 -16.031 1.00 91.50 130 GLU A C 1
ATOM 1064 O O . GLU A 1 130 ? 23.629 -0.831 -16.814 1.00 91.50 130 GLU A O 1
ATOM 1069 N N . LEU A 1 131 ? 21.466 -0.377 -16.467 1.00 88.50 131 LEU A N 1
ATOM 1070 C CA . LEU A 1 131 ? 21.082 -0.422 -17.879 1.00 88.50 131 LEU A CA 1
ATOM 1071 C C . LEU A 1 131 ? 21.716 0.725 -18.683 1.00 88.50 131 LEU A C 1
ATOM 1073 O O . LEU A 1 131 ? 22.261 0.467 -19.757 1.00 88.50 131 LEU A O 1
ATOM 1077 N N . ILE A 1 132 ? 21.706 1.957 -18.159 1.00 93.75 132 ILE A N 1
ATOM 1078 C CA . ILE A 1 132 ? 22.395 3.112 -18.765 1.00 93.75 132 ILE A CA 1
ATOM 1079 C C . ILE A 1 132 ? 23.899 2.838 -18.861 1.00 93.75 132 ILE A C 1
ATOM 1081 O O . ILE A 1 132 ? 24.498 3.074 -19.910 1.00 93.75 132 ILE A O 1
ATOM 1085 N N . ALA A 1 133 ? 24.512 2.281 -17.811 1.00 94.12 133 ALA A N 1
ATOM 1086 C CA . ALA A 1 133 ? 25.931 1.916 -17.815 1.00 94.12 133 ALA A CA 1
ATOM 1087 C C . ALA A 1 133 ? 26.280 0.843 -18.870 1.00 94.12 133 ALA A C 1
ATOM 1089 O O . ALA A 1 133 ? 27.420 0.778 -19.330 1.00 94.12 133 ALA A O 1
ATOM 1090 N N . LYS A 1 134 ? 25.300 0.034 -19.298 1.00 94.75 134 LYS A N 1
ATOM 1091 C CA . LYS A 1 134 ? 25.405 -0.917 -20.420 1.00 94.75 134 LYS A CA 1
ATOM 1092 C C . LYS A 1 134 ? 24.928 -0.355 -21.771 1.00 94.75 134 LYS A C 1
ATOM 1094 O O . LYS A 1 134 ? 24.895 -1.099 -22.748 1.00 94.75 134 LYS A O 1
ATOM 1099 N N . GLY A 1 135 ? 24.574 0.930 -21.851 1.00 94.75 135 GLY A N 1
ATOM 1100 C CA . GLY A 1 135 ? 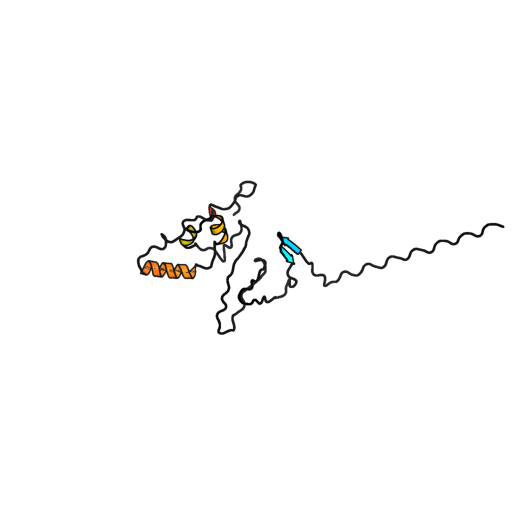24.154 1.606 -23.085 1.00 94.75 135 GLY A CA 1
ATOM 1101 C C . GLY A 1 135 ? 22.686 1.406 -23.490 1.00 94.75 135 GLY A C 1
ATOM 1102 O O . GLY A 1 135 ? 22.342 1.667 -24.641 1.00 94.75 135 GLY A O 1
ATOM 1103 N N . GLY A 1 136 ? 21.824 0.932 -22.585 1.00 89.56 136 GLY A N 1
ATOM 1104 C CA . GLY A 1 136 ? 20.376 0.850 -22.807 1.00 89.56 136 GLY A CA 1
ATOM 1105 C C . GLY A 1 136 ? 19.622 2.119 -22.386 1.00 89.56 136 GLY A C 1
ATOM 1106 O O . GLY A 1 136 ? 20.148 2.953 -21.653 1.00 89.56 136 GLY A O 1
ATOM 1107 N N . ASP A 1 137 ? 18.366 2.245 -22.828 1.00 88.31 137 ASP A N 1
ATOM 1108 C CA . ASP A 1 137 ? 17.482 3.384 -22.530 1.00 88.31 137 ASP A CA 1
ATOM 1109 C C . ASP A 1 137 ? 16.329 2.985 -21.579 1.00 88.31 137 ASP A C 1
ATOM 1111 O O . ASP A 1 137 ? 15.371 2.332 -22.010 1.00 88.31 137 ASP A O 1
ATOM 1115 N N . PRO A 1 138 ? 16.372 3.399 -20.297 1.00 81.88 138 PRO A N 1
ATOM 1116 C CA . PRO A 1 138 ? 15.267 3.241 -19.357 1.00 81.88 138 PRO A CA 1
ATOM 1117 C C . PRO A 1 138 ? 13.951 3.899 -19.765 1.00 81.88 138 PRO A C 1
ATOM 1119 O O . PRO A 1 138 ? 12.895 3.358 -19.458 1.00 81.88 138 PRO A O 1
ATOM 1122 N N . LEU A 1 139 ? 13.966 5.046 -20.452 1.00 79.25 139 LEU A N 1
ATOM 1123 C CA . LEU A 1 139 ? 12.736 5.768 -20.796 1.00 79.25 139 LEU A CA 1
ATOM 1124 C C . LEU A 1 139 ? 11.940 5.015 -21.866 1.00 79.25 139 LEU A C 1
ATOM 1126 O O . LEU A 1 139 ? 10.713 4.951 -21.786 1.00 79.25 139 LEU A O 1
ATOM 1130 N N . PHE A 1 140 ? 12.629 4.358 -22.801 1.00 82.06 140 PHE A N 1
ATOM 1131 C CA . PHE A 1 140 ? 12.025 3.363 -23.688 1.00 82.06 140 PHE A CA 1
ATOM 1132 C C . PHE A 1 140 ? 11.515 2.122 -22.928 1.00 82.06 140 PHE A C 1
ATOM 1134 O O . PHE A 1 140 ? 10.564 1.482 -23.380 1.00 82.06 140 PHE A O 1
ATOM 1141 N N . LEU A 1 141 ? 12.096 1.773 -21.774 1.00 73.38 141 LEU A N 1
ATOM 1142 C CA . LEU A 1 141 ? 11.671 0.658 -20.910 1.00 73.38 141 LEU A CA 1
ATOM 1143 C C . LEU A 1 141 ? 10.765 1.062 -19.722 1.00 73.38 141 LEU A C 1
ATOM 1145 O O . LEU A 1 141 ? 10.547 0.259 -18.809 1.00 73.38 141 LEU A O 1
ATOM 1149 N N . GLN A 1 142 ? 10.147 2.244 -19.768 1.00 72.38 142 GLN A N 1
ATOM 1150 C CA . GLN A 1 142 ? 9.063 2.639 -18.863 1.00 72.38 142 GLN A CA 1
ATOM 1151 C C . GLN A 1 142 ? 7.698 2.548 -19.561 1.00 72.38 142 GLN A C 1
ATOM 1153 O O . GLN A 1 142 ? 7.574 2.775 -20.767 1.00 72.38 142 GLN A O 1
ATOM 1158 N N . SER A 1 143 ? 6.653 2.216 -18.795 1.00 70.31 143 SER A N 1
ATOM 1159 C CA . SER A 1 143 ? 5.285 2.147 -19.319 1.00 70.31 143 SER A CA 1
ATOM 1160 C C . SER A 1 143 ? 4.786 3.523 -19.774 1.00 70.31 143 SER A C 1
ATOM 1162 O O . SER A 1 143 ? 4.966 4.534 -19.089 1.00 70.31 143 SER A O 1
ATOM 1164 N N . ASN A 1 144 ? 4.085 3.556 -20.912 1.00 73.50 144 ASN A N 1
ATOM 1165 C CA . ASN A 1 144 ? 3.430 4.771 -21.421 1.00 73.50 144 ASN A CA 1
ATOM 1166 C C . ASN A 1 144 ? 2.024 5.003 -20.815 1.00 73.50 144 ASN A C 1
ATOM 1168 O O . ASN A 1 144 ? 1.311 5.937 -21.206 1.00 73.50 144 ASN A O 1
ATOM 1172 N N . TYR A 1 145 ? 1.597 4.165 -19.865 1.00 63.28 145 TYR A N 1
ATOM 1173 C CA . TYR A 1 145 ? 0.253 4.177 -19.293 1.00 63.28 145 TYR A CA 1
ATOM 1174 C C . TYR A 1 145 ? 0.001 5.394 -18.384 1.00 63.28 145 TYR A C 1
ATOM 1176 O O . TYR A 1 145 ? 0.439 5.475 -17.235 1.00 63.28 145 TYR A O 1
ATOM 1184 N N . LYS A 1 146 ? -0.778 6.360 -18.885 1.00 63.72 146 LYS A N 1
ATOM 1185 C CA . LYS A 1 146 ? -1.140 7.587 -18.156 1.00 63.72 146 LYS A CA 1
ATOM 1186 C C . LYS A 1 146 ? -2.267 7.329 -17.150 1.00 63.72 146 LYS A C 1
ATOM 1188 O O . LYS A 1 146 ? -3.420 7.643 -17.433 1.00 63.72 146 LYS A O 1
ATOM 1193 N N . TYR A 1 147 ? -1.918 6.804 -15.972 1.00 53.72 147 TYR A N 1
ATOM 1194 C CA . TYR A 1 147 ? -2.845 6.426 -14.888 1.00 53.72 147 TYR A CA 1
ATOM 1195 C C . TYR A 1 147 ? -3.970 7.460 -14.656 1.00 53.72 147 TYR A C 1
ATOM 1197 O O . TYR A 1 147 ? -5.147 7.125 -14.765 1.00 53.72 147 TYR A O 1
ATOM 1205 N N . ALA A 1 148 ? -3.621 8.739 -14.467 1.00 52.78 148 ALA A N 1
ATOM 1206 C CA . ALA A 1 148 ? -4.569 9.834 -14.208 1.00 52.78 148 ALA A CA 1
ATOM 1207 C C . ALA A 1 148 ? -5.520 10.192 -15.380 1.00 52.78 148 ALA A C 1
ATOM 1209 O O . ALA A 1 148 ? -6.428 11.009 -15.217 1.00 52.78 148 ALA A O 1
ATOM 1210 N N . LYS A 1 149 ? -5.333 9.616 -16.578 1.00 52.91 149 LYS A N 1
ATOM 1211 C CA . LYS A 1 149 ? -6.290 9.745 -17.693 1.00 52.91 149 LYS A CA 1
ATOM 1212 C C . LYS A 1 149 ? -7.497 8.819 -17.509 1.00 52.91 149 LYS A C 1
ATOM 1214 O O . LYS A 1 149 ? -8.583 9.149 -17.978 1.00 52.91 149 LYS A O 1
ATOM 1219 N N . ASN A 1 150 ? -7.298 7.697 -16.817 1.00 47.97 150 ASN A N 1
ATOM 1220 C CA . ASN A 1 150 ? -8.259 6.605 -16.685 1.00 47.97 150 ASN A CA 1
ATOM 1221 C C . ASN A 1 150 ? -8.906 6.558 -15.288 1.00 47.97 150 ASN A C 1
ATOM 1223 O O . ASN A 1 150 ? -9.377 5.500 -14.872 1.00 47.97 150 ASN A O 1
ATOM 1227 N N . ASN A 1 151 ? -8.952 7.692 -14.572 1.00 49.19 151 ASN A N 1
ATOM 1228 C CA . ASN A 1 151 ? -9.851 7.852 -13.429 1.00 49.19 151 ASN A CA 1
ATOM 1229 C C . ASN A 1 151 ? -11.269 7.507 -13.899 1.00 49.19 151 ASN A C 1
ATOM 1231 O O . ASN A 1 151 ? -11.761 8.099 -14.866 1.00 49.19 151 ASN A O 1
ATOM 1235 N N . TYR A 1 152 ? -11.916 6.558 -13.227 1.00 41.91 152 TYR A N 1
ATOM 1236 C CA . TYR A 1 152 ? -13.304 6.240 -13.509 1.00 41.91 152 TYR A CA 1
ATOM 1237 C C . TYR A 1 152 ? -14.165 7.485 -13.244 1.00 41.91 152 TYR A C 1
ATOM 1239 O O . TYR A 1 152 ? -13.877 8.288 -12.351 1.00 41.91 152 TYR A O 1
ATOM 1247 N N . LYS A 1 153 ? -15.229 7.639 -14.029 1.00 44.69 153 LYS A N 1
ATOM 1248 C CA . LYS A 1 153 ? -16.285 8.614 -13.756 1.00 44.69 153 LYS A CA 1
ATOM 1249 C C . LYS A 1 153 ? -17.258 8.017 -12.745 1.00 44.69 153 LYS A C 1
ATOM 1251 O O . LYS A 1 153 ? -17.526 6.819 -12.806 1.00 44.69 153 LYS A O 1
ATOM 1256 N N . ASP A 1 154 ? -17.818 8.838 -11.862 1.00 46.03 154 ASP A N 1
ATOM 1257 C CA . ASP A 1 154 ? -18.974 8.406 -11.071 1.00 46.03 154 ASP A CA 1
ATOM 1258 C C . ASP A 1 154 ? -20.240 8.323 -11.954 1.00 46.03 154 ASP A C 1
ATOM 1260 O O . ASP A 1 154 ? -20.225 8.677 -13.136 1.00 46.03 154 ASP A O 1
ATOM 1264 N N . ALA A 1 155 ? -21.365 7.893 -11.376 1.00 46.25 155 ALA A N 1
ATOM 1265 C CA . ALA A 1 155 ? -22.649 7.807 -12.081 1.00 46.25 155 ALA A CA 1
ATOM 1266 C C . ALA A 1 155 ? -23.209 9.167 -12.571 1.00 46.25 155 ALA A C 1
ATOM 1268 O O . ALA A 1 155 ? -24.219 9.188 -13.270 1.00 46.25 155 ALA A O 1
ATOM 1269 N N . ARG A 1 156 ? -22.567 10.296 -12.229 1.00 52.41 156 ARG A N 1
ATOM 1270 C CA . ARG A 1 156 ? -22.879 11.650 -12.720 1.00 52.41 156 ARG A CA 1
ATOM 1271 C C . ARG A 1 156 ? -21.895 12.142 -13.787 1.00 52.41 156 ARG A C 1
ATOM 1273 O O . ARG A 1 156 ? -22.120 13.185 -14.394 1.00 52.41 156 ARG A O 1
ATOM 1280 N N . GLY A 1 157 ? -20.842 11.377 -14.075 1.00 45.38 157 GLY A N 1
ATOM 1281 C CA . GLY A 1 157 ? -19.890 11.654 -15.149 1.00 45.38 157 GLY A CA 1
ATOM 1282 C C . GLY A 1 157 ? -18.674 12.495 -14.744 1.00 45.38 157 GLY A C 1
ATOM 1283 O O . GLY A 1 157 ? -17.847 12.799 -15.613 1.00 45.38 157 GLY A O 1
ATOM 1284 N N . GLU A 1 158 ? -18.550 12.862 -13.466 1.00 41.66 158 GLU A N 1
ATOM 1285 C CA . GLU A 1 158 ? -17.540 13.807 -12.978 1.00 41.66 158 GLU A CA 1
ATOM 1286 C C . GLU A 1 158 ? -16.198 13.139 -12.634 1.00 41.66 158 GLU A C 1
ATOM 1288 O O . GLU A 1 158 ? -16.105 11.931 -12.404 1.00 41.66 158 GLU A O 1
ATOM 1293 N N . LYS A 1 159 ? -15.129 13.946 -12.601 1.00 39.28 159 LYS A N 1
ATOM 1294 C CA . LYS A 1 159 ? -13.789 13.515 -12.178 1.00 39.28 159 LYS A CA 1
ATOM 1295 C C . LYS A 1 159 ? -13.573 13.831 -10.700 1.00 39.28 159 LYS A C 1
ATOM 1297 O O . LYS A 1 159 ? -13.495 15.002 -10.337 1.00 39.28 159 LYS A O 1
ATOM 1302 N N . LYS A 1 160 ? -13.363 12.803 -9.874 1.00 41.91 160 LYS A N 1
ATOM 1303 C CA . LYS A 1 160 ? -12.722 12.981 -8.561 1.00 41.91 160 LYS A CA 1
ATOM 1304 C C . LYS A 1 160 ? -11.199 13.135 -8.705 1.00 41.91 160 LYS A C 1
ATOM 1306 O O . LYS A 1 160 ? -10.594 12.555 -9.615 1.00 41.91 160 LYS A O 1
ATOM 1311 N N . TYR A 1 161 ? -10.637 13.957 -7.817 1.00 40.03 161 TYR A N 1
ATOM 1312 C CA . TYR A 1 161 ? -9.222 14.348 -7.723 1.00 40.03 161 TYR A CA 1
ATOM 1313 C C . TYR A 1 161 ? -8.412 13.447 -6.786 1.00 40.03 161 TYR A C 1
ATOM 1315 O O . TYR A 1 161 ? -9.022 12.795 -5.916 1.00 40.03 161 TYR A O 1
#

Sequence (161 aa):
PEPEPEPEPEPEPEPEPEPDPDPNARIRITVAVDDWRIDACRWVGDVFRAEARAGAAVIFDLRMLHRGGANKSSQRRPMMYLSYVHEWWVDRVNFNDKQTRNFDDLASPEMKKLLSRQDTRTYTELLEAELIAKGGDPLFLQSNYKYAKNNYKDARGEKKY

pLDDT: mean 72.65, std 13.29, range [39.28, 94.75]

Organism: NCBI:txid124430

Secondary structure (DSSP, 8-state):
-PPPPPPPPPPPPPPPPPPPPPTT-----EEEETTEEEE--TTTTS-------TT------TTS---PPPP-SSS-----------TT---TTT--PPPBGGGTT-SSHHHHHHHTT-S-HHHHHHHHHHHHHTT--TTTTB----GGG-PPP-TT-PPP-